Protein AF-X0ZR05-F1 (afdb_monomer)

InterPro domains:
  IPR020003 ATPase, alpha/beta subunit, nucleotide-binding domain, active site [PS00152] (8-17)
  IPR022879 V-type ATP synthase regulatory subunit B/beta [PTHR43389] (1-124)
  IPR055190 ATP synthase A/B type, C-terminal domain [PF22919] (22-119)

Secondary structure (DSSP, 8-state):
-GGGT-SS---TTT---TTGGGS-STTTS-TTHHHHHHHHHHHHHHHHHHHHHHHHH-GGGS-HHHHHHHHHHHHIIIIII--TT----HHHHHHHHHHHHTTS-GGG-TTS-HHHHHHHTGGGGTTT-

Foldseek 3Di:
DVVVVAPPPDDPLPDDDPCVVVQDAPPRFHPCVVLLSVLLNVLLVLLVVLVVVCVVVNLVPDDPQSNLSVVLNVCCRVPQRRPDPDDDDSVRNSLVSLVSCLSHDVVSSPSGDPVVCCVRRVVVVVVPD

Solvent-accessible surface area (backbone atoms only — not comparable to full-atom values): 7587 Å² total; per-residue (Å²): 88,61,95,73,73,30,27,64,62,72,59,66,89,84,53,84,68,94,61,48,82,83,62,50,16,70,99,63,71,39,72,58,48,62,36,50,53,51,33,53,50,52,50,38,54,52,5,49,52,36,44,57,49,24,74,75,71,36,63,86,71,45,55,75,70,46,44,51,31,28,50,46,30,52,49,40,46,62,61,67,50,23,51,62,92,61,86,77,55,70,67,58,50,53,54,48,50,46,64,56,54,60,74,51,61,71,90,73,50,80,52,53,55,68,71,56,45,48,68,64,43,58,55,61,70,68,79,75,118

Nearest PDB structures (foldseek):
  3a5c-assembly1_F  TM=9.769E-01  e=2.290E-10  Thermus thermophilus HB8
  3eiu-assembly1_B  TM=9.697E-01  e=2.173E-10  Methanosarcina mazei
  3dsr-assembly1_A  TM=9.735E-01  e=9.006E-10  Methanosarcina mazei
  3tgw-assembly1_A  TM=9.722E-01  e=1.694E-09  Methanosarcina mazei Go1
  3gqb-assembly2_D  TM=9.627E-01  e=1.392E-08  Thermus thermophilus HB8

Radius of gyration: 15.34 Å; Cα contacts (8 Å, |Δi|>4): 121; chains: 1; bounding box: 31×36×41 Å

pLDDT: mean 91.77, std 12.59, range [33.5, 98.25]

Structure (mmCIF, N/CA/C/O backbone):
data_AF-X0ZR05-F1
#
_entry.id   AF-X0ZR05-F1
#
loop_
_atom_site.group_PDB
_atom_site.id
_atom_site.type_symbol
_atom_site.label_atom_id
_atom_site.label_alt_id
_atom_site.label_comp_id
_atom_site.label_asym_id
_atom_site.label_entity_id
_atom_site.label_seq_id
_atom_site.pdbx_PDB_ins_code
_atom_site.Cartn_x
_atom_site.Cartn_y
_atom_site.Cartn_z
_atom_site.occupancy
_atom_site.B_iso_or_equiv
_atom_site.auth_seq_id
_atom_site.auth_comp_id
_atom_site.auth_asym_id
_atom_site.auth_atom_id
_atom_site.pdbx_PDB_model_num
ATOM 1 N N . MET A 1 1 ? -6.619 -13.084 4.333 1.00 78.94 1 MET A N 1
ATOM 2 C CA . MET A 1 1 ? -6.980 -12.787 2.929 1.00 78.94 1 MET A CA 1
ATOM 3 C C . MET A 1 1 ? -7.939 -13.803 2.326 1.00 78.94 1 MET A C 1
ATOM 5 O O . MET A 1 1 ? -9.028 -13.393 1.964 1.00 78.94 1 MET A O 1
ATOM 9 N N . HIS A 1 2 ? -7.619 -15.104 2.286 1.00 78.50 2 HIS A N 1
ATOM 10 C CA . HIS A 1 2 ? -8.524 -16.116 1.707 1.00 78.50 2 HIS A CA 1
ATOM 11 C C . HIS A 1 2 ? -9.951 -16.079 2.293 1.00 78.50 2 HIS A C 1
ATOM 13 O O . HIS A 1 2 ? -10.921 -15.956 1.556 1.00 78.50 2 HIS A O 1
ATOM 19 N N . ASN A 1 3 ? -10.080 -16.030 3.624 1.00 85.56 3 ASN A N 1
ATOM 20 C CA . ASN A 1 3 ? -11.385 -15.949 4.300 1.00 85.56 3 ASN A CA 1
ATOM 21 C C . ASN A 1 3 ? -12.158 -14.638 4.038 1.00 85.56 3 ASN A C 1
ATOM 23 O O . ASN A 1 3 ? -13.332 -14.554 4.377 1.00 85.56 3 ASN A O 1
ATOM 27 N N . ARG A 1 4 ? -11.506 -13.613 3.467 1.00 86.50 4 ARG A N 1
ATOM 28 C CA . ARG A 1 4 ? -12.116 -12.334 3.059 1.00 86.50 4 ARG A CA 1
ATOM 29 C C . ARG A 1 4 ? -12.509 -12.315 1.573 1.00 86.50 4 ARG A C 1
ATOM 31 O O . ARG A 1 4 ? -12.937 -11.278 1.091 1.00 86.50 4 ARG A O 1
ATOM 38 N N . GLY A 1 5 ? -12.335 -13.419 0.838 1.00 89.75 5 GLY A N 1
ATOM 39 C CA . GLY A 1 5 ? -12.644 -13.485 -0.596 1.00 89.75 5 GLY A CA 1
ATOM 40 C C . GLY A 1 5 ? -11.635 -12.772 -1.507 1.00 89.75 5 GLY A C 1
ATOM 41 O O . GLY A 1 5 ? -11.939 -12.538 -2.669 1.00 89.75 5 GLY A O 1
ATOM 42 N N . ILE A 1 6 ? -10.445 -12.432 -1.000 1.00 92.12 6 ILE A N 1
ATOM 43 C CA . ILE A 1 6 ? -9.375 -11.798 -1.787 1.00 92.12 6 ILE A CA 1
ATOM 44 C C . ILE A 1 6 ? -8.642 -12.867 -2.600 1.00 92.12 6 ILE A C 1
ATOM 46 O O . ILE A 1 6 ? -8.116 -13.825 -2.019 1.00 92.12 6 ILE A O 1
ATOM 50 N N . TYR A 1 7 ? -8.572 -12.681 -3.921 1.00 92.81 7 TYR A N 1
ATOM 51 C CA . TYR A 1 7 ? -7.868 -13.580 -4.830 1.00 92.81 7 TYR A CA 1
ATOM 52 C C . TYR A 1 7 ? -6.968 -12.816 -5.824 1.00 92.81 7 TYR A C 1
ATOM 54 O O . TYR A 1 7 ? -7.452 -11.894 -6.479 1.00 92.81 7 TYR A O 1
ATOM 62 N N . PRO A 1 8 ? -5.687 -13.204 -5.980 1.00 92.38 8 PRO A N 1
ATOM 63 C CA . PRO A 1 8 ? -4.991 -14.260 -5.239 1.00 92.38 8 PRO A CA 1
ATOM 64 C C . PRO A 1 8 ? -4.700 -13.848 -3.777 1.00 92.38 8 PRO A C 1
ATOM 66 O O . PRO A 1 8 ? -4.407 -12.684 -3.511 1.00 92.38 8 PRO A O 1
ATOM 69 N N . PRO A 1 9 ? -4.757 -14.773 -2.797 1.00 93.50 9 PRO A N 1
ATOM 70 C CA . PRO A 1 9 ? -4.581 -14.442 -1.380 1.00 93.50 9 PRO A CA 1
ATOM 71 C C . PRO A 1 9 ? -3.093 -14.299 -1.000 1.00 93.50 9 PRO A C 1
ATOM 73 O O . PRO A 1 9 ? -2.580 -15.072 -0.191 1.00 93.50 9 PRO A O 1
ATOM 76 N N . ILE A 1 10 ? -2.392 -13.333 -1.598 1.00 94.31 10 ILE A N 1
ATOM 77 C CA . ILE A 1 10 ? -0.951 -13.118 -1.407 1.00 94.31 10 ILE A CA 1
ATOM 78 C C . ILE A 1 10 ? -0.677 -12.250 -0.177 1.00 94.31 10 ILE A C 1
ATOM 80 O O . ILE A 1 10 ? -1.129 -11.111 -0.089 1.00 94.31 10 ILE A O 1
ATOM 84 N N . ASP A 1 11 ? 0.137 -12.762 0.746 1.00 93.75 11 ASP A N 1
ATOM 85 C CA . ASP A 1 11 ? 0.686 -11.960 1.839 1.00 93.75 11 ASP A CA 1
ATOM 86 C C . ASP A 1 11 ? 1.874 -11.126 1.344 1.00 93.75 11 ASP A C 1
ATOM 88 O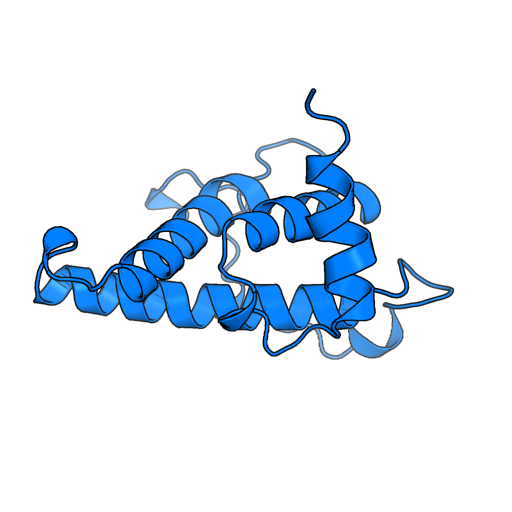 O . ASP A 1 11 ? 3.000 -11.615 1.243 1.00 93.75 11 ASP A O 1
ATOM 92 N N . VAL A 1 12 ? 1.611 -9.858 1.022 1.00 94.81 12 VAL A N 1
ATOM 93 C CA . VAL A 1 12 ? 2.615 -8.921 0.498 1.00 94.81 12 VAL A CA 1
ATOM 94 C C . VAL A 1 12 ? 3.748 -8.667 1.497 1.00 94.81 12 VAL A C 1
ATOM 96 O O . VAL A 1 12 ? 4.900 -8.609 1.079 1.00 94.81 12 VAL A O 1
ATOM 99 N N . LEU A 1 13 ? 3.464 -8.557 2.801 1.00 94.31 13 LEU A N 1
ATOM 100 C CA . LEU A 1 13 ? 4.502 -8.272 3.804 1.00 94.31 13 LEU A CA 1
ATOM 101 C C . LEU A 1 13 ? 5.380 -9.496 4.100 1.00 94.31 13 LEU A C 1
ATOM 103 O O . LEU A 1 13 ? 6.547 -9.351 4.457 1.00 94.31 13 LEU A O 1
ATOM 107 N N . GLY A 1 14 ? 4.826 -10.701 3.946 1.00 94.75 14 GLY A N 1
ATOM 108 C CA . GLY A 1 14 ? 5.571 -11.958 4.035 1.00 94.75 14 GLY A CA 1
ATOM 109 C C . GLY A 1 14 ? 6.317 -12.344 2.750 1.00 94.75 14 GLY A C 1
ATOM 110 O O . GLY A 1 14 ? 7.098 -13.298 2.761 1.00 94.75 14 GLY A O 1
ATOM 111 N N . SER A 1 15 ? 6.093 -11.630 1.644 1.00 94.94 15 SER A N 1
ATOM 112 C CA . SER A 1 15 ? 6.645 -11.950 0.323 1.00 94.94 15 SER A CA 1
ATOM 113 C C . SER A 1 15 ? 7.851 -11.077 -0.025 1.00 94.94 15 SER A C 1
ATOM 115 O O . SER A 1 15 ? 7.878 -9.883 0.255 1.00 94.94 15 SER A O 1
ATOM 117 N N . LEU A 1 16 ? 8.856 -11.659 -0.691 1.00 94.12 16 LEU A N 1
ATOM 118 C CA . LEU A 1 16 ? 10.050 -10.931 -1.128 1.00 94.12 16 LEU A CA 1
ATOM 119 C C . LEU A 1 16 ? 10.585 -11.459 -2.460 1.00 94.12 16 LEU A C 1
ATOM 121 O O . LEU A 1 16 ? 10.873 -12.648 -2.598 1.00 94.12 16 LEU A O 1
ATOM 125 N N . SER A 1 17 ? 10.842 -10.548 -3.399 1.00 95.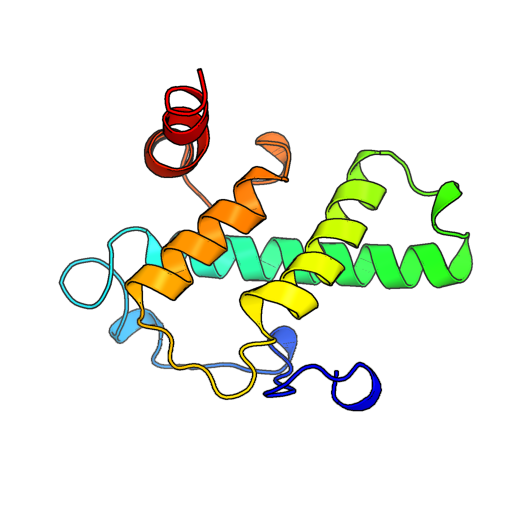31 17 SER A N 1
ATOM 126 C CA . SER A 1 17 ? 11.633 -10.827 -4.598 1.00 95.31 17 SER A CA 1
ATOM 127 C C . SER A 1 17 ? 13.020 -10.199 -4.475 1.00 95.31 17 SER A C 1
ATOM 129 O O . SER A 1 17 ? 13.175 -8.980 -4.489 1.00 95.31 17 SER A O 1
ATOM 131 N N . ARG A 1 18 ? 14.058 -11.040 -4.372 1.00 94.38 18 ARG A N 1
ATOM 132 C CA . ARG A 1 18 ? 15.456 -10.589 -4.219 1.00 94.38 18 ARG A CA 1
ATOM 133 C C . ARG A 1 18 ? 16.024 -9.910 -5.467 1.00 94.38 18 ARG A C 1
ATOM 135 O O . ARG A 1 18 ? 16.974 -9.143 -5.351 1.00 94.38 18 ARG A O 1
ATOM 142 N N . LEU A 1 19 ? 15.454 -10.213 -6.633 1.00 95.00 19 LEU A N 1
ATOM 143 C CA . LEU A 1 19 ? 15.897 -9.710 -7.936 1.00 95.00 19 LEU A CA 1
ATOM 144 C C . LEU A 1 19 ? 15.055 -8.532 -8.434 1.00 95.00 19 LEU A C 1
ATOM 146 O O . LEU A 1 19 ? 15.330 -8.004 -9.502 1.00 95.00 19 LEU A O 1
ATOM 150 N N . MET A 1 20 ? 14.039 -8.104 -7.673 1.00 95.12 20 MET A N 1
ATOM 151 C CA . MET A 1 20 ? 13.138 -7.022 -8.081 1.00 95.12 20 MET A CA 1
ATOM 152 C C . MET A 1 20 ? 13.906 -5.772 -8.509 1.00 95.12 20 MET A C 1
ATOM 154 O O . MET A 1 20 ? 13.634 -5.233 -9.572 1.00 95.12 20 MET A O 1
ATOM 158 N N . LYS A 1 21 ? 14.904 -5.360 -7.720 1.00 91.62 21 LYS A N 1
ATOM 159 C CA . LYS A 1 21 ? 15.722 -4.167 -7.984 1.00 91.62 21 LYS A CA 1
ATOM 160 C C . LYS A 1 21 ? 16.404 -4.168 -9.362 1.00 91.62 21 LYS A C 1
ATOM 162 O O . LYS A 1 21 ? 16.680 -3.096 -9.879 1.00 91.62 21 LYS A O 1
ATOM 167 N N . ASP A 1 22 ? 16.668 -5.348 -9.925 1.00 94.44 22 ASP A N 1
ATOM 168 C CA . ASP A 1 22 ? 17.378 -5.516 -11.195 1.00 94.44 22 ASP A CA 1
ATOM 169 C C . ASP A 1 22 ? 16.402 -5.632 -12.386 1.00 94.44 22 ASP A C 1
ATOM 171 O O . ASP A 1 22 ? 16.836 -5.672 -13.533 1.00 94.44 22 ASP A O 1
ATOM 175 N N . GLY A 1 23 ? 15.088 -5.702 -12.127 1.00 95.75 23 GLY A N 1
ATOM 176 C CA . GLY A 1 23 ? 14.040 -5.879 -13.139 1.00 95.75 23 GLY A CA 1
ATOM 177 C C . GLY A 1 23 ? 12.979 -4.775 -13.168 1.00 95.75 23 GLY A C 1
ATOM 178 O O . GLY A 1 23 ? 11.948 -4.947 -13.814 1.00 95.75 23 GLY A O 1
ATOM 179 N N . ILE A 1 24 ? 13.190 -3.665 -12.455 1.00 97.25 24 ILE A N 1
ATOM 180 C CA . ILE A 1 24 ? 12.250 -2.536 -12.392 1.00 97.25 24 ILE A CA 1
ATOM 181 C C . ILE A 1 24 ? 12.948 -1.208 -12.688 1.00 97.25 24 ILE A C 1
ATOM 183 O O . ILE A 1 24 ? 14.171 -1.117 -12.651 1.00 97.25 24 ILE A O 1
ATOM 187 N N . GLY A 1 25 ? 12.160 -0.159 -12.925 1.00 94.25 25 GLY A N 1
ATOM 188 C CA . GLY A 1 25 ? 12.678 1.172 -13.232 1.00 94.25 25 GLY A CA 1
ATOM 189 C C . GLY A 1 25 ? 12.716 1.466 -14.730 1.00 94.25 25 GLY A C 1
ATOM 190 O O . GLY A 1 25 ? 12.131 0.748 -15.549 1.00 94.25 25 GLY A O 1
ATOM 191 N N . GLU A 1 26 ? 13.383 2.564 -15.075 1.00 93.50 26 GLU A N 1
ATOM 192 C CA . GLU A 1 26 ? 13.533 3.034 -16.451 1.00 93.50 26 GLU A CA 1
ATOM 193 C C . GLU A 1 26 ? 14.216 1.978 -17.335 1.00 93.50 26 GLU A C 1
ATOM 195 O O . GLU A 1 26 ? 15.178 1.331 -16.926 1.00 93.50 26 GLU A O 1
ATOM 200 N N . GLY A 1 27 ? 13.680 1.766 -18.539 1.00 93.94 27 GLY A N 1
ATOM 201 C CA . GLY A 1 27 ? 14.159 0.738 -19.469 1.00 93.94 27 GLY A CA 1
ATOM 202 C C . GLY A 1 27 ? 13.645 -0.684 -19.204 1.00 93.94 27 GLY A C 1
ATOM 203 O O . GLY A 1 27 ? 13.847 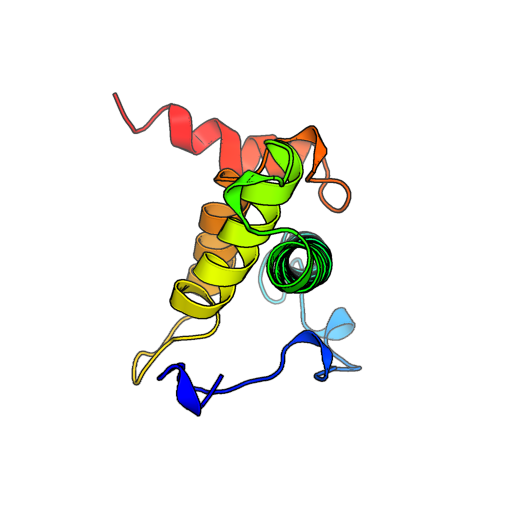-1.544 -20.056 1.00 93.94 27 GLY A O 1
ATOM 204 N N . TYR A 1 28 ? 12.948 -0.929 -18.085 1.00 95.06 28 TYR A N 1
ATOM 205 C CA . TYR A 1 28 ? 12.347 -2.234 -17.765 1.00 95.06 28 TYR A CA 1
ATOM 206 C C . TYR A 1 28 ? 10.828 -2.170 -17.599 1.00 95.06 28 TYR A C 1
ATOM 208 O O . TYR A 1 28 ? 10.103 -2.939 -18.219 1.00 95.06 28 TYR A O 1
ATOM 216 N N . THR A 1 29 ? 10.349 -1.268 -16.739 1.00 96.12 29 THR A N 1
ATOM 217 C CA . THR A 1 29 ? 8.918 -1.094 -16.442 1.00 96.12 29 THR A CA 1
ATOM 218 C C . THR A 1 29 ? 8.555 0.383 -16.551 1.00 96.12 29 THR A C 1
ATOM 220 O O . THR A 1 29 ? 8.173 0.847 -17.618 1.00 96.12 29 THR A O 1
ATOM 223 N N . ARG A 1 30 ? 8.739 1.150 -15.472 1.00 95.81 30 ARG A N 1
ATOM 224 C CA . ARG A 1 30 ? 8.547 2.602 -15.434 1.00 95.81 30 ARG A CA 1
ATOM 225 C C . ARG A 1 30 ? 9.430 3.214 -14.345 1.00 95.81 30 ARG A C 1
ATOM 227 O O . ARG A 1 30 ? 9.741 2.549 -13.355 1.00 95.81 30 ARG A O 1
ATOM 234 N N . LYS A 1 31 ? 9.865 4.463 -14.537 1.00 95.50 31 LYS A N 1
ATOM 235 C CA . LYS A 1 31 ? 10.837 5.161 -13.667 1.00 95.50 31 LYS A CA 1
ATOM 236 C C . LYS A 1 31 ? 10.408 5.247 -12.191 1.00 95.50 31 LYS A C 1
ATOM 238 O O . LYS A 1 31 ? 11.247 5.229 -11.299 1.00 95.50 31 LYS A O 1
ATOM 243 N N . ASP A 1 32 ? 9.106 5.314 -11.942 1.00 96.19 32 ASP A N 1
ATOM 244 C CA . ASP A 1 32 ? 8.449 5.488 -10.644 1.00 96.19 32 ASP A CA 1
ATOM 245 C C . ASP A 1 32 ? 8.234 4.172 -9.882 1.00 96.19 32 ASP A C 1
ATOM 247 O O . ASP A 1 32 ? 8.000 4.198 -8.673 1.00 96.19 32 ASP A O 1
ATOM 251 N N . HIS A 1 33 ? 8.346 3.021 -10.555 1.00 97.81 33 HIS A N 1
ATOM 252 C CA . HIS A 1 33 ? 8.051 1.706 -9.979 1.00 97.81 33 HIS A CA 1
ATOM 253 C C . HIS A 1 33 ? 8.784 1.434 -8.646 1.00 97.81 33 HIS A C 1
ATOM 255 O O . HIS A 1 33 ? 8.114 1.039 -7.687 1.00 97.81 33 HIS A O 1
ATOM 261 N N . PRO A 1 34 ? 10.104 1.686 -8.494 1.00 96.75 34 PRO A N 1
ATOM 262 C CA . PRO A 1 34 ? 10.787 1.432 -7.222 1.00 96.75 34 PRO A CA 1
ATOM 263 C C . PRO A 1 34 ? 10.197 2.240 -6.059 1.00 96.75 34 PRO A C 1
ATOM 265 O O . PRO A 1 34 ? 9.914 1.690 -4.992 1.00 96.75 34 PRO A O 1
ATOM 268 N N . SER A 1 35 ? 9.984 3.540 -6.268 1.00 97.06 35 SER A N 1
ATOM 269 C CA . SER A 1 35 ? 9.475 4.446 -5.235 1.00 97.06 35 SER A CA 1
ATOM 270 C C . SER A 1 35 ? 8.018 4.146 -4.900 1.00 97.06 35 SER A C 1
ATOM 272 O O . SER A 1 35 ? 7.666 4.073 -3.722 1.00 97.06 35 SER A O 1
ATOM 274 N N . LEU A 1 36 ? 7.191 3.881 -5.917 1.00 97.62 36 LEU A N 1
ATOM 275 C CA . LEU A 1 36 ? 5.794 3.499 -5.733 1.00 97.62 36 LEU A CA 1
ATOM 276 C C . LEU A 1 36 ? 5.673 2.209 -4.916 1.00 97.62 36 LEU A C 1
ATOM 278 O O . LEU A 1 36 ? 4.936 2.173 -3.932 1.00 97.62 36 LEU A O 1
ATOM 282 N N . SER A 1 37 ? 6.427 1.165 -5.275 1.00 97.62 37 SER A N 1
ATOM 283 C CA . SER A 1 37 ? 6.404 -0.104 -4.541 1.00 97.62 37 SER A CA 1
ATOM 284 C C . SER A 1 37 ? 6.805 0.080 -3.076 1.00 97.62 37 SER A C 1
ATOM 286 O O . SER A 1 37 ? 6.163 -0.476 -2.185 1.00 97.62 37 SER A O 1
ATOM 288 N N . ASN A 1 38 ? 7.850 0.869 -2.810 1.00 97.19 38 ASN A N 1
ATOM 289 C CA . ASN A 1 38 ? 8.307 1.140 -1.447 1.00 97.19 38 ASN A CA 1
ATOM 290 C C . ASN A 1 38 ? 7.264 1.917 -0.631 1.00 97.19 38 ASN A C 1
ATOM 292 O O . ASN A 1 38 ? 7.057 1.615 0.546 1.00 97.19 38 ASN A O 1
ATOM 296 N N . GLN A 1 39 ? 6.600 2.899 -1.245 1.00 98.06 39 GLN A N 1
ATOM 297 C CA . GLN A 1 39 ? 5.554 3.682 -0.592 1.00 98.06 39 GLN A CA 1
ATOM 298 C C . GLN A 1 39 ? 4.313 2.836 -0.293 1.00 98.06 39 GLN A C 1
ATOM 300 O O . GLN A 1 39 ? 3.827 2.868 0.834 1.00 98.06 39 GLN A O 1
ATOM 305 N N . LEU A 1 40 ? 3.835 2.043 -1.259 1.00 98.12 40 LEU A N 1
ATOM 306 C CA . LEU A 1 40 ? 2.704 1.129 -1.063 1.00 98.12 40 LEU A CA 1
ATOM 307 C C . LEU A 1 40 ? 2.977 0.141 0.073 1.00 98.12 40 LEU A C 1
ATOM 309 O O . LEU A 1 40 ? 2.127 -0.043 0.942 1.00 98.12 40 LEU A O 1
ATOM 313 N N . TYR A 1 41 ? 4.177 -0.449 0.101 1.00 97.94 41 TYR A N 1
ATOM 314 C CA . TYR A 1 41 ? 4.583 -1.371 1.159 1.00 97.94 41 TYR A CA 1
ATOM 315 C C . TYR A 1 41 ? 4.566 -0.694 2.537 1.00 97.94 41 TYR A C 1
ATOM 317 O O . TYR A 1 41 ? 3.990 -1.232 3.482 1.00 97.94 41 TYR A O 1
ATOM 325 N N . ALA A 1 42 ? 5.164 0.498 2.653 1.00 97.88 42 ALA A N 1
ATOM 326 C CA . ALA A 1 42 ? 5.220 1.242 3.909 1.00 97.88 42 ALA A CA 1
ATOM 327 C C . ALA A 1 42 ? 3.820 1.633 4.410 1.00 97.88 42 ALA A C 1
ATOM 329 O O . ALA A 1 42 ? 3.485 1.368 5.564 1.00 97.88 42 ALA A O 1
ATOM 330 N N . SER A 1 43 ? 2.984 2.197 3.534 1.00 98.06 43 SER A N 1
ATOM 331 C CA . SER A 1 43 ? 1.614 2.592 3.870 1.00 98.06 43 SER A CA 1
ATOM 332 C C . SER A 1 43 ? 0.739 1.392 4.235 1.00 98.06 43 SER A C 1
ATOM 334 O O . SER A 1 43 ? -0.071 1.483 5.156 1.00 98.06 43 SER A O 1
ATOM 336 N N . TYR A 1 44 ? 0.916 0.250 3.562 1.00 98.25 44 TYR A N 1
ATOM 337 C CA . TYR A 1 44 ? 0.173 -0.968 3.878 1.00 98.25 44 TYR A CA 1
ATOM 338 C C . TYR A 1 44 ? 0.589 -1.551 5.234 1.00 98.25 44 TYR A C 1
ATOM 340 O O . TYR A 1 44 ? -0.274 -1.912 6.034 1.00 98.25 44 TYR A O 1
ATOM 348 N N . ALA A 1 45 ? 1.892 -1.583 5.532 1.00 98.00 45 ALA A N 1
ATOM 349 C CA . ALA A 1 45 ? 2.394 -2.016 6.833 1.00 98.00 45 ALA A CA 1
ATOM 350 C C . ALA A 1 45 ? 1.855 -1.144 7.977 1.00 98.00 45 ALA A C 1
ATOM 352 O O . ALA A 1 45 ? 1.319 -1.679 8.949 1.00 98.00 45 ALA A O 1
ATOM 353 N N . GLU A 1 46 ? 1.912 0.184 7.835 1.00 97.62 46 GLU A N 1
ATOM 354 C CA . GLU A 1 46 ? 1.377 1.096 8.850 1.00 97.62 46 GLU A CA 1
ATOM 355 C C . GLU A 1 46 ? -0.145 0.941 8.994 1.00 97.62 46 GLU A C 1
ATOM 357 O O . GLU A 1 46 ? -0.652 0.864 10.112 1.00 97.62 46 GLU A O 1
ATOM 362 N N . GLY A 1 47 ? -0.883 0.820 7.886 1.00 97.75 47 GLY A N 1
ATOM 363 C CA . GLY A 1 47 ? -2.330 0.603 7.907 1.00 97.75 47 GLY A CA 1
ATOM 364 C C . GLY A 1 47 ? -2.747 -0.694 8.607 1.00 97.75 47 GLY A C 1
ATOM 365 O O . GLY A 1 47 ? -3.720 -0.699 9.365 1.00 97.75 47 GLY A O 1
ATOM 366 N N . LEU A 1 48 ? -1.982 -1.779 8.445 1.00 97.44 48 LEU A N 1
ATOM 367 C CA . LEU A 1 48 ? -2.199 -3.020 9.195 1.00 97.44 48 LEU A CA 1
ATOM 368 C C . LEU A 1 48 ? -1.960 -2.844 10.699 1.00 97.44 48 LEU A C 1
ATOM 370 O O . LEU A 1 48 ? -2.726 -3.383 11.500 1.00 97.44 48 LEU A O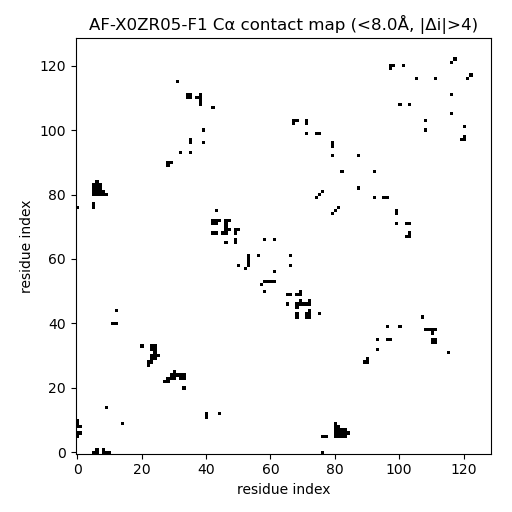 1
ATOM 374 N N . ASP A 1 49 ? -0.961 -2.058 11.100 1.00 97.75 49 ASP A N 1
ATOM 375 C CA . ASP A 1 49 ? -0.759 -1.715 12.511 1.00 97.75 49 ASP A CA 1
ATOM 376 C C . ASP A 1 49 ? -1.925 -0.886 13.064 1.00 97.75 49 ASP A C 1
ATOM 378 O O . ASP A 1 49 ? -2.390 -1.140 14.179 1.00 97.75 49 ASP A O 1
ATOM 382 N N . 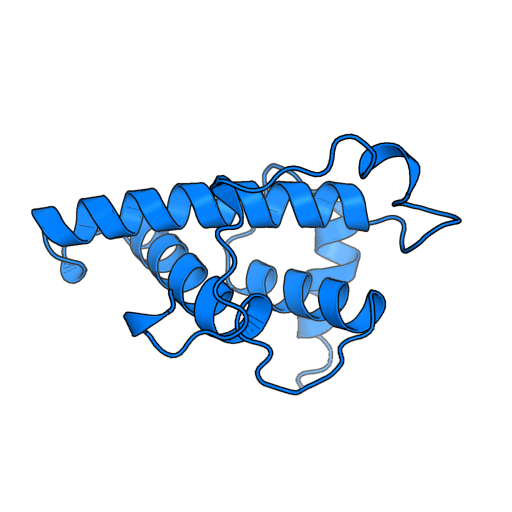LYS A 1 50 ? -2.480 0.044 12.272 1.00 97.88 50 LYS A N 1
ATOM 383 C CA . LYS A 1 50 ? -3.688 0.792 12.668 1.00 97.88 50 LYS A CA 1
ATOM 384 C C . LYS A 1 50 ? -4.913 -0.107 12.764 1.00 97.88 50 LYS A C 1
ATOM 386 O O . LYS A 1 50 ? -5.735 0.094 13.656 1.00 97.88 50 LYS A O 1
ATOM 391 N N . ARG A 1 51 ? -5.024 -1.129 11.910 1.00 96.25 51 ARG A N 1
ATOM 392 C CA . ARG A 1 51 ? -6.083 -2.144 12.007 1.00 96.25 51 ARG A CA 1
ATOM 393 C C . ARG A 1 51 ? -6.005 -2.917 13.319 1.00 96.25 51 ARG A C 1
ATOM 395 O O . ARG A 1 51 ? -7.010 -3.000 14.017 1.00 96.25 51 ARG A O 1
ATOM 402 N N . ARG A 1 52 ? -4.811 -3.376 13.703 1.00 96.81 52 ARG A N 1
ATOM 403 C CA . ARG A 1 52 ? -4.579 -4.042 14.998 1.00 96.81 52 ARG A CA 1
ATOM 404 C C . ARG A 1 52 ? -4.919 -3.129 16.174 1.00 96.81 52 ARG A C 1
ATOM 406 O O . ARG A 1 52 ? -5.558 -3.563 17.124 1.00 96.81 52 ARG A O 1
ATOM 413 N N . LEU A 1 53 ? -4.537 -1.853 16.108 1.00 97.00 53 LEU A N 1
ATOM 414 C CA . LEU A 1 53 ? -4.891 -0.886 17.148 1.00 97.00 53 LEU A CA 1
ATOM 415 C C . LEU A 1 53 ? -6.414 -0.695 17.245 1.00 97.00 53 LEU A C 1
ATOM 417 O O . LEU A 1 53 ? -6.968 -0.719 18.343 1.00 97.00 53 LEU A O 1
ATOM 421 N N . ALA A 1 54 ? -7.101 -0.564 16.108 1.00 97.25 54 ALA A N 1
ATOM 422 C CA . ALA A 1 54 ? -8.555 -0.431 16.053 1.00 97.25 54 ALA A CA 1
ATOM 423 C C . ALA A 1 54 ? -9.300 -1.649 16.617 1.00 97.25 54 ALA A C 1
ATOM 425 O O . ALA A 1 54 ? -10.393 -1.482 17.152 1.00 97.25 54 ALA A O 1
ATOM 426 N N . GLU A 1 55 ? -8.740 -2.855 16.523 1.00 96.25 55 GLU A N 1
ATOM 427 C CA . GLU A 1 55 ? -9.309 -4.056 17.152 1.00 96.25 55 GLU A CA 1
ATOM 428 C C . GLU A 1 55 ? -9.274 -3.979 18.688 1.00 96.25 55 GLU A C 1
ATOM 430 O O . GLU A 1 55 ? -10.134 -4.559 19.347 1.00 96.25 55 GLU A O 1
ATOM 435 N N . VAL A 1 56 ? -8.323 -3.229 19.260 1.00 96.62 56 VAL A N 1
ATOM 436 C CA . VAL A 1 56 ? -8.173 -3.053 20.713 1.00 96.62 56 VAL A CA 1
ATOM 437 C C . VAL A 1 56 ? -9.039 -1.911 21.247 1.00 96.62 56 VAL A C 1
ATOM 439 O O . VAL A 1 56 ? -9.727 -2.089 22.249 1.00 96.62 56 VAL A O 1
ATOM 442 N N . ILE A 1 57 ? -8.996 -0.737 20.607 1.00 96.38 57 ILE A N 1
ATOM 443 C CA . ILE A 1 57 ? -9.655 0.483 21.120 1.00 96.38 57 ILE A CA 1
ATOM 444 C C . ILE A 1 57 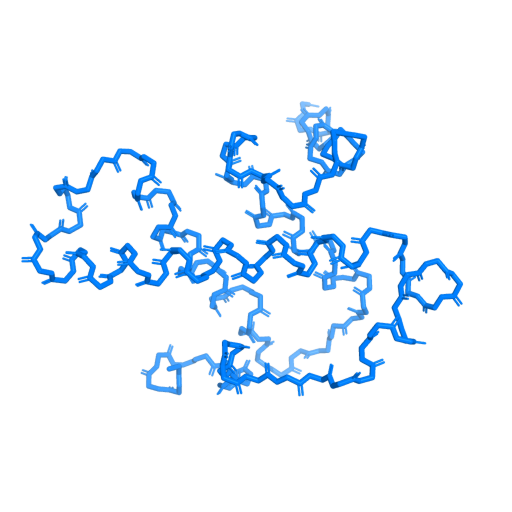? -10.945 0.857 20.376 1.00 96.38 57 ILE A C 1
ATOM 446 O O . ILE A 1 57 ? -11.695 1.708 20.838 1.00 96.38 57 ILE A O 1
ATOM 450 N N . GLY A 1 58 ? -11.228 0.215 19.242 1.00 95.94 58 GLY A N 1
ATOM 451 C CA . GLY A 1 58 ? -12.327 0.550 18.339 1.00 95.94 58 GLY A CA 1
ATOM 452 C C . GLY A 1 58 ? -11.921 1.546 17.246 1.00 95.94 58 GLY A C 1
ATOM 453 O O . GLY A 1 58 ? -11.263 2.551 17.503 1.00 95.94 58 GLY A O 1
ATOM 454 N N . LYS A 1 59 ? -12.371 1.315 16.000 1.00 93.94 59 LYS A N 1
ATOM 455 C CA . LYS A 1 59 ? -12.045 2.172 14.834 1.00 93.94 59 LYS A CA 1
ATOM 456 C C . LYS A 1 59 ? -12.382 3.655 15.051 1.00 93.94 59 LYS A C 1
ATOM 458 O O . LYS A 1 59 ? -11.652 4.516 14.573 1.00 93.94 59 LYS A O 1
ATOM 463 N N . LYS A 1 60 ? -13.476 3.961 15.758 1.00 95.00 60 LYS A N 1
ATOM 464 C CA . LYS A 1 60 ? -13.934 5.345 15.989 1.00 95.00 60 LYS A CA 1
ATOM 465 C C . LYS A 1 60 ?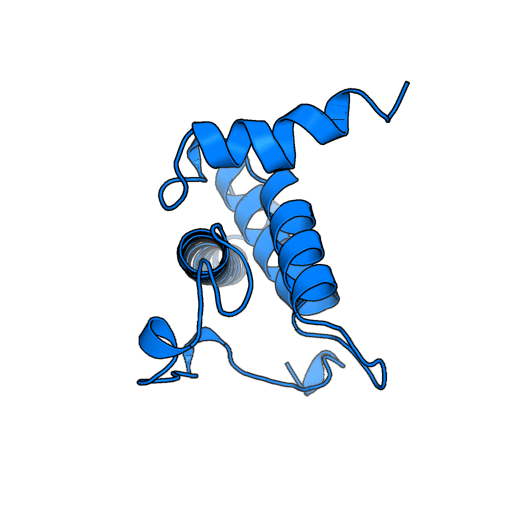 -13.002 6.151 16.899 1.00 95.00 60 LYS A C 1
ATOM 467 O O . LYS A 1 60 ? -13.012 7.372 16.811 1.00 95.00 60 LYS A O 1
ATOM 472 N N . GLU A 1 61 ? -12.195 5.470 17.709 1.00 97.19 61 GLU A N 1
ATOM 473 C CA . GLU A 1 61 ? -11.252 6.096 18.640 1.00 97.19 61 GLU A CA 1
ATOM 474 C C . GLU A 1 61 ? -9.905 6.427 17.982 1.00 97.19 61 GLU A C 1
ATOM 476 O O . GLU A 1 61 ? -9.083 7.140 18.556 1.00 97.19 61 GLU A O 1
ATOM 481 N N . LEU A 1 62 ? -9.659 5.936 16.760 1.00 96.31 62 LEU A N 1
ATOM 482 C CA . LEU A 1 62 ? -8.484 6.330 15.990 1.00 96.31 62 LEU A CA 1
ATOM 483 C C . LEU A 1 62 ? -8.556 7.818 15.632 1.00 96.31 62 LEU A C 1
ATOM 485 O O . LEU A 1 62 ? -9.614 8.335 15.266 1.00 96.31 62 LEU A O 1
ATOM 489 N N . ASN A 1 63 ? -7.413 8.503 15.652 1.00 96.06 63 ASN A N 1
ATOM 490 C CA . ASN A 1 63 ? -7.331 9.848 15.086 1.00 96.06 63 ASN A CA 1
ATOM 491 C C . ASN A 1 63 ? -7.538 9.806 13.556 1.00 96.06 63 ASN A C 1
ATOM 493 O O . ASN A 1 63 ? -7.446 8.756 12.918 1.00 96.06 63 ASN A O 1
ATOM 497 N N . ARG A 1 64 ? -7.789 10.968 12.941 1.00 95.19 64 ARG A N 1
ATOM 498 C CA . ARG A 1 64 ? -8.091 11.056 11.502 1.00 95.19 64 ARG A CA 1
ATOM 499 C C . ARG A 1 64 ? -7.003 10.446 10.608 1.00 95.19 64 ARG A C 1
ATOM 501 O O . ARG A 1 64 ? -7.341 9.792 9.628 1.00 95.19 64 ARG A O 1
ATOM 508 N N . ARG A 1 65 ? -5.723 10.648 10.934 1.00 94.81 65 ARG A N 1
ATOM 509 C CA . ARG A 1 65 ? -4.598 10.079 10.174 1.00 94.81 65 ARG A CA 1
ATOM 510 C C . ARG A 1 65 ? -4.634 8.551 10.222 1.00 94.81 65 ARG A C 1
ATOM 512 O O . ARG A 1 65 ? -4.567 7.901 9.184 1.00 94.81 65 ARG A O 1
ATOM 519 N N . ASP A 1 66 ? -4.793 7.986 11.412 1.00 96.62 66 ASP A N 1
ATOM 520 C CA . ASP A 1 66 ? -4.820 6.539 11.611 1.00 96.62 66 ASP A CA 1
ATOM 521 C C . ASP A 1 66 ? -6.046 5.892 10.952 1.00 96.62 66 ASP A C 1
ATOM 523 O O . ASP A 1 66 ? -5.935 4.797 10.406 1.00 96.62 66 ASP A O 1
ATOM 527 N N . GLN A 1 67 ? -7.198 6.576 10.939 1.00 96.62 67 GLN A N 1
ATOM 528 C CA . GLN A 1 67 ? -8.381 6.120 10.199 1.00 96.62 67 GLN A CA 1
ATOM 529 C C . GLN A 1 67 ? -8.120 6.052 8.689 1.00 96.62 67 GLN A C 1
ATOM 531 O O . GLN A 1 67 ? -8.502 5.074 8.052 1.00 96.62 67 GLN A O 1
ATOM 536 N N . ILE A 1 68 ? -7.436 7.047 8.120 1.00 96.31 68 ILE A N 1
ATOM 537 C CA . ILE A 1 68 ? -7.090 7.055 6.693 1.00 96.31 68 ILE A CA 1
ATOM 538 C C . ILE A 1 68 ? -6.134 5.900 6.357 1.00 96.31 68 ILE A C 1
ATOM 540 O O . ILE A 1 68 ? -6.336 5.207 5.364 1.00 96.31 68 ILE A O 1
ATOM 544 N N . LEU A 1 69 ? -5.125 5.646 7.195 1.00 97.31 69 LEU A N 1
ATOM 545 C CA . LEU A 1 69 ? -4.181 4.536 7.000 1.00 97.31 69 LEU A CA 1
ATOM 546 C C . LEU A 1 69 ? -4.849 3.165 7.164 1.00 97.31 69 LEU A C 1
ATOM 548 O O . LEU A 1 69 ? -4.579 2.248 6.389 1.00 97.31 69 LEU A O 1
ATOM 552 N N . TYR A 1 70 ? -5.755 3.031 8.134 1.00 97.38 70 TYR A N 1
ATOM 553 C CA . TYR A 1 70 ? -6.611 1.854 8.273 1.00 97.38 70 TYR A CA 1
ATOM 554 C C . TYR A 1 70 ? -7.374 1.585 6.967 1.00 97.38 70 TYR A C 1
ATOM 556 O O . TYR A 1 70 ? -7.347 0.476 6.436 1.00 97.38 70 TYR A O 1
ATOM 564 N N . GLU A 1 71 ? -8.036 2.612 6.427 1.00 96.62 71 GLU A N 1
ATOM 565 C CA . GLU A 1 71 ? -8.842 2.498 5.207 1.00 96.62 71 GLU A CA 1
ATOM 566 C C . GLU A 1 71 ? -7.992 2.248 3.968 1.00 96.62 71 GLU A C 1
ATOM 568 O O . GLU A 1 71 ? -8.415 1.527 3.065 1.00 96.62 71 GLU A O 1
ATOM 573 N N . PHE A 1 72 ? -6.776 2.790 3.933 1.00 97.62 72 PHE A N 1
ATOM 574 C CA . PHE A 1 72 ? -5.809 2.475 2.895 1.00 97.62 72 PHE A CA 1
ATOM 575 C C . PHE A 1 72 ? -5.493 0.977 2.866 1.00 97.62 72 PHE A C 1
ATOM 577 O O . PHE A 1 72 ? -5.506 0.388 1.788 1.00 97.62 72 PHE A O 1
ATOM 584 N N . ALA A 1 73 ? -5.271 0.337 4.020 1.00 97.38 73 ALA A N 1
ATOM 585 C CA . ALA A 1 73 ? -4.994 -1.098 4.061 1.00 97.38 73 ALA A CA 1
ATOM 586 C C . ALA A 1 73 ? -6.171 -1.947 3.559 1.00 97.38 73 ALA A C 1
ATOM 588 O O . ALA A 1 73 ? -5.952 -2.938 2.862 1.00 97.38 73 ALA A O 1
ATOM 589 N N . ASP A 1 74 ? -7.413 -1.558 3.863 1.00 95.50 74 ASP A N 1
ATOM 590 C CA . ASP A 1 74 ? -8.596 -2.227 3.307 1.00 95.50 74 ASP A CA 1
ATOM 591 C C . ASP A 1 74 ? -8.685 -2.050 1.790 1.00 95.50 74 ASP A C 1
ATOM 593 O O . ASP A 1 74 ? -8.755 -3.038 1.061 1.00 95.50 74 ASP A O 1
ATOM 597 N N . LYS A 1 75 ? -8.577 -0.812 1.296 1.00 96.75 75 LYS A N 1
ATOM 598 C CA . LYS A 1 75 ? -8.623 -0.528 -0.146 1.00 96.75 75 LYS A CA 1
ATOM 599 C C . LYS A 1 75 ? -7.480 -1.189 -0.913 1.00 96.75 75 LYS A C 1
ATOM 601 O O . LYS A 1 75 ? -7.676 -1.574 -2.065 1.00 96.75 75 LYS A O 1
ATOM 606 N N . PHE A 1 76 ? -6.300 -1.309 -0.311 1.00 97.94 76 PHE A N 1
ATOM 607 C CA . PHE A 1 76 ? -5.157 -1.990 -0.909 1.00 97.94 76 PHE A CA 1
ATOM 608 C C . PHE A 1 76 ? -5.449 -3.481 -1.096 1.00 97.94 76 PHE A C 1
ATOM 610 O O . PHE A 1 76 ? -5.279 -4.018 -2.187 1.00 97.94 76 PHE A O 1
ATOM 617 N N . GLU A 1 77 ? -5.963 -4.149 -0.066 1.00 97.12 77 GLU A N 1
ATOM 618 C CA . GLU A 1 77 ? -6.359 -5.553 -0.169 1.00 97.12 77 GLU A CA 1
ATOM 619 C C . GLU A 1 77 ? -7.494 -5.771 -1.181 1.00 97.12 77 GLU A C 1
ATOM 621 O O . GLU A 1 77 ? -7.434 -6.702 -1.983 1.00 97.12 77 GLU A O 1
ATOM 626 N N . GLU A 1 78 ? -8.506 -4.902 -1.167 1.00 95.25 78 GLU A N 1
ATOM 627 C CA . GLU A 1 78 ? -9.722 -5.037 -1.976 1.00 95.25 78 GLU A CA 1
ATOM 628 C C . GLU A 1 78 ? -9.544 -4.681 -3.451 1.00 95.25 78 GLU A C 1
ATOM 630 O O . GLU A 1 78 ? -10.237 -5.257 -4.285 1.00 95.25 78 GLU A O 1
ATOM 635 N N . ASN A 1 79 ? -8.645 -3.749 -3.780 1.00 94.69 79 ASN A N 1
ATOM 636 C CA . ASN A 1 79 ? -8.489 -3.260 -5.153 1.00 94.69 79 ASN A CA 1
ATOM 637 C C . ASN A 1 79 ? -7.139 -3.647 -5.765 1.00 94.69 79 ASN A C 1
ATOM 639 O O . ASN A 1 79 ? -7.064 -3.975 -6.950 1.00 94.69 79 ASN A O 1
ATOM 643 N N . PHE A 1 80 ? -6.057 -3.603 -4.981 1.00 96.88 80 PHE A N 1
ATOM 644 C CA . PHE A 1 80 ? -4.717 -3.885 -5.495 1.00 96.88 80 PHE A CA 1
ATOM 645 C C . PHE A 1 80 ? -4.430 -5.381 -5.526 1.00 96.88 80 PHE A C 1
ATOM 647 O O . PHE A 1 80 ? -4.117 -5.912 -6.591 1.00 96.88 80 PHE A O 1
ATOM 654 N N . VAL A 1 81 ? -4.546 -6.040 -4.367 1.00 96.62 81 VAL A N 1
ATOM 655 C CA . VAL A 1 81 ? -4.234 -7.470 -4.207 1.00 96.62 81 VAL A CA 1
ATOM 656 C C . VAL A 1 81 ? -5.324 -8.337 -4.826 1.00 96.62 81 VAL A C 1
ATOM 658 O O . VAL A 1 81 ? -5.023 -9.307 -5.516 1.00 96.62 81 VAL A O 1
ATOM 661 N N . ASN A 1 82 ? -6.590 -7.988 -4.592 1.00 96.00 82 ASN A N 1
ATOM 662 C CA . ASN A 1 82 ? -7.712 -8.706 -5.170 1.00 96.00 82 ASN A CA 1
ATOM 663 C C . ASN A 1 82 ? -7.866 -8.371 -6.661 1.00 96.00 82 ASN A C 1
ATOM 665 O O . ASN A 1 82 ? -8.414 -7.336 -7.036 1.00 96.00 82 ASN A O 1
ATOM 669 N N . GLN A 1 83 ? -7.385 -9.266 -7.515 1.00 93.88 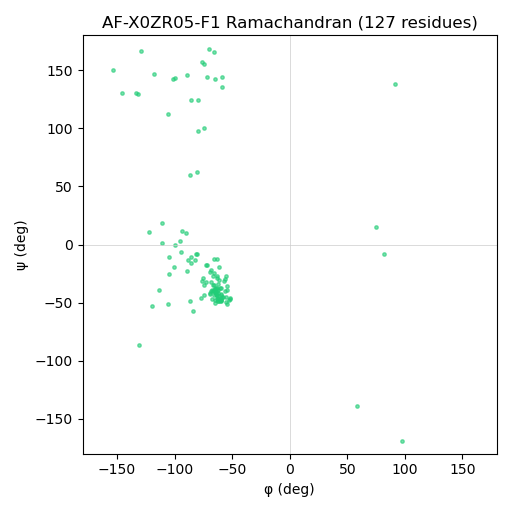83 GLN A N 1
ATOM 670 C CA . GLN A 1 83 ? -7.504 -9.163 -8.966 1.00 93.88 83 GLN A CA 1
ATOM 671 C C . GLN A 1 83 ? -8.641 -10.039 -9.512 1.00 93.88 83 GLN A C 1
ATOM 673 O O . GLN A 1 83 ? -9.122 -9.805 -10.624 1.00 93.88 83 GLN A O 1
ATOM 678 N N . GLY A 1 84 ? -9.095 -11.030 -8.738 1.00 92.31 84 GLY A N 1
ATOM 679 C CA . GLY A 1 84 ? -9.971 -12.084 -9.241 1.00 92.31 84 GLY A CA 1
ATOM 680 C C . GLY A 1 84 ? -9.296 -12.834 -10.392 1.00 92.31 84 GLY A C 1
ATOM 681 O O . GLY A 1 84 ? -8.089 -13.068 -10.360 1.00 92.31 84 GLY A O 1
ATOM 682 N N . ASP A 1 85 ? -10.067 -13.147 -11.430 1.00 91.56 85 ASP A N 1
ATOM 683 C CA . ASP A 1 85 ? -9.572 -13.824 -12.638 1.00 91.56 85 ASP A CA 1
ATOM 684 C C . ASP A 1 85 ? -9.096 -12.848 -13.729 1.00 91.56 85 ASP A C 1
ATOM 686 O O . ASP A 1 85 ? -8.854 -13.242 -14.871 1.00 91.56 85 ASP A O 1
ATOM 690 N N . ASN A 1 86 ? -8.990 -11.554 -13.411 1.00 91.38 86 ASN A N 1
ATOM 691 C CA . ASN A 1 86 ? -8.561 -10.556 -14.383 1.00 91.38 86 ASN A CA 1
ATOM 692 C C . ASN A 1 86 ? -7.056 -10.656 -14.644 1.00 91.38 86 ASN A C 1
ATOM 694 O O . ASN A 1 86 ? -6.284 -11.085 -13.789 1.00 91.38 86 ASN A O 1
ATOM 698 N N . TYR A 1 87 ? -6.629 -10.190 -15.813 1.00 93.06 87 TYR A N 1
ATOM 699 C CA . TYR A 1 87 ? -5.226 -9.916 -16.105 1.00 93.06 87 TYR A CA 1
ATOM 700 C C . TYR A 1 87 ? -4.974 -8.421 -15.947 1.00 93.06 87 TYR A C 1
ATOM 702 O O . TYR A 1 87 ? -5.838 -7.617 -16.288 1.00 93.06 87 TYR A O 1
ATOM 710 N N . ARG A 1 88 ? -3.798 -8.063 -15.429 1.00 95.56 88 ARG A N 1
ATOM 711 C CA . ARG A 1 88 ? -3.372 -6.675 -15.262 1.00 95.56 88 ARG A CA 1
ATOM 712 C C . ARG A 1 88 ? -1.963 -6.515 -15.817 1.00 95.56 88 ARG A C 1
ATOM 714 O O . ARG A 1 88 ? -1.082 -7.311 -15.481 1.00 95.56 88 ARG A O 1
ATOM 721 N N . SER A 1 89 ? -1.752 -5.518 -16.669 1.00 97.25 89 SER A N 1
ATOM 722 C CA . SER A 1 89 ? -0.417 -5.136 -17.121 1.00 97.25 89 SER A CA 1
ATOM 723 C C . SER A 1 89 ? 0.373 -4.495 -15.976 1.00 97.25 89 SER A C 1
ATOM 725 O O . SER A 1 89 ? -0.165 -4.165 -14.907 1.00 97.25 89 SER A O 1
ATOM 727 N N . ILE A 1 90 ? 1.680 -4.319 -16.171 1.00 96.50 90 ILE A N 1
ATOM 728 C CA . ILE A 1 90 ? 2.484 -3.636 -15.160 1.00 96.50 90 ILE A CA 1
ATOM 729 C C . ILE A 1 90 ? 2.079 -2.163 -15.051 1.00 96.50 90 ILE A C 1
ATOM 731 O O . ILE A 1 90 ? 1.925 -1.662 -13.946 1.00 96.50 90 ILE A O 1
ATOM 735 N N . GLU A 1 91 ? 1.802 -1.494 -16.167 1.00 96.25 91 GLU A N 1
ATOM 736 C CA . GLU A 1 91 ? 1.361 -0.098 -16.222 1.00 96.25 91 GLU A CA 1
ATOM 737 C C . GLU A 1 91 ? 0.044 0.102 -15.468 1.00 96.25 91 GLU A C 1
ATOM 739 O O . GLU A 1 91 ? -0.034 0.963 -14.594 1.00 96.25 91 GLU A O 1
ATOM 744 N N . GLU A 1 92 ? -0.948 -0.759 -15.717 1.00 96.56 92 GLU A N 1
ATOM 745 C CA . GLU A 1 92 ? -2.231 -0.736 -15.005 1.00 96.56 92 GLU A CA 1
ATOM 746 C C . GLU A 1 92 ? -2.045 -0.939 -13.493 1.00 96.56 92 GLU A C 1
ATOM 748 O O . GLU A 1 92 ? -2.720 -0.304 -12.679 1.00 96.56 92 GLU A O 1
ATOM 753 N N . SER A 1 93 ? -1.103 -1.803 -13.095 1.00 96.94 93 SER A N 1
ATOM 754 C CA . SER A 1 93 ? -0.763 -2.023 -11.684 1.00 96.94 93 SER A CA 1
ATOM 755 C C . SER A 1 93 ? -0.150 -0.779 -11.049 1.00 96.94 93 SER A C 1
ATOM 757 O O . SER A 1 93 ? -0.522 -0.408 -9.935 1.00 96.94 93 SER A O 1
ATOM 759 N N . LEU A 1 94 ? 0.765 -0.107 -11.747 1.00 97.38 94 LEU A N 1
ATOM 760 C CA . LEU A 1 94 ? 1.397 1.110 -11.245 1.00 97.38 94 LEU A CA 1
ATOM 761 C C . LEU A 1 94 ? 0.390 2.270 -11.160 1.00 97.38 94 LEU A C 1
ATOM 763 O O . LEU A 1 94 ? 0.374 3.002 -10.170 1.00 97.38 94 LEU A O 1
ATOM 767 N N . ASP A 1 95 ? -0.501 2.411 -12.140 1.00 96.44 95 ASP A N 1
ATOM 768 C CA . ASP A 1 95 ? -1.540 3.448 -12.140 1.00 96.44 95 ASP A CA 1
ATOM 769 C C . ASP A 1 95 ? -2.561 3.249 -11.018 1.00 96.44 95 ASP A C 1
ATOM 771 O O . ASP A 1 95 ? -2.968 4.212 -10.356 1.00 96.44 95 ASP A O 1
ATOM 775 N N . LEU A 1 96 ? -2.935 1.995 -10.753 1.00 96.69 96 LEU A N 1
ATOM 776 C CA . LEU A 1 96 ? -3.772 1.650 -9.612 1.00 96.69 96 LEU A CA 1
ATOM 777 C C . LEU A 1 96 ? -3.066 1.946 -8.284 1.00 96.69 96 LEU A C 1
ATOM 779 O O . LEU A 1 96 ? -3.687 2.479 -7.365 1.00 96.69 96 LEU A O 1
ATOM 783 N N . GLY A 1 97 ? -1.770 1.645 -8.189 1.00 97.19 97 GLY A N 1
ATOM 784 C CA . GLY A 1 97 ? -0.951 1.978 -7.026 1.00 97.19 97 GLY A CA 1
ATOM 785 C C . GLY A 1 97 ? -0.991 3.472 -6.702 1.00 97.19 97 GLY A C 1
ATOM 786 O O . GLY A 1 97 ? -1.298 3.855 -5.572 1.00 97.19 97 GLY A O 1
ATOM 787 N N . TRP A 1 98 ? -0.776 4.327 -7.703 1.00 97.31 98 TRP A N 1
ATOM 788 C CA . TRP A 1 98 ? -0.892 5.778 -7.538 1.00 97.31 98 TRP A CA 1
ATOM 789 C C . TRP A 1 98 ? -2.307 6.229 -7.181 1.00 97.31 98 TRP A C 1
ATOM 791 O O . TRP A 1 98 ? -2.476 7.079 -6.309 1.00 97.31 98 TRP A O 1
ATOM 801 N N . SER A 1 99 ? -3.330 5.624 -7.790 1.00 96.06 99 SER A N 1
ATOM 802 C CA . SER A 1 99 ? -4.731 5.909 -7.457 1.00 96.06 99 SER A CA 1
ATOM 803 C C . SER A 1 99 ? -5.095 5.547 -6.014 1.00 96.06 99 SER A C 1
ATOM 805 O O . SER A 1 99 ? -6.027 6.120 -5.451 1.00 96.06 99 SER A O 1
ATOM 807 N N . LEU A 1 100 ? -4.410 4.577 -5.407 1.00 96.00 100 LEU A N 1
ATOM 808 C CA . LEU A 1 100 ? -4.593 4.255 -3.994 1.00 96.00 100 LEU A CA 1
ATOM 809 C C . LEU A 1 100 ? -3.878 5.275 -3.111 1.00 96.00 100 LEU A C 1
ATOM 811 O O . LEU A 1 100 ? -4.489 5.782 -2.167 1.00 96.00 100 LEU A O 1
ATOM 815 N N . LEU A 1 101 ? -2.629 5.617 -3.445 1.00 96.12 101 LEU A N 1
ATOM 816 C CA . LEU A 1 101 ? -1.837 6.606 -2.710 1.00 96.12 101 LEU A CA 1
ATOM 817 C C . LEU A 1 101 ? -2.439 8.011 -2.739 1.00 96.12 101 LEU A C 1
ATOM 819 O O . LEU A 1 101 ? -2.292 8.729 -1.757 1.00 96.12 101 LEU A O 1
ATOM 823 N N . SER A 1 102 ? -3.178 8.386 -3.786 1.00 94.44 102 SER A N 1
ATOM 824 C CA . SER A 1 102 ? -3.856 9.689 -3.857 1.00 94.44 102 SER A CA 1
ATOM 825 C C . SER A 1 102 ? -4.932 9.893 -2.781 1.00 94.44 102 SER A C 1
ATOM 827 O O . SER A 1 102 ? -5.413 11.007 -2.601 1.00 94.44 102 SER A O 1
ATOM 829 N N . ASN A 1 103 ? -5.336 8.836 -2.063 1.00 90.94 103 ASN A N 1
ATOM 830 C CA . ASN A 1 103 ? -6.233 8.949 -0.908 1.00 90.94 103 ASN A CA 1
ATOM 831 C C . ASN A 1 103 ? -5.496 9.329 0.388 1.00 90.94 103 ASN A C 1
ATOM 833 O O . ASN A 1 103 ? -6.146 9.646 1.386 1.00 90.94 103 ASN A O 1
ATOM 837 N N . LEU A 1 104 ? -4.164 9.245 0.406 1.00 93.69 104 LEU A N 1
ATOM 838 C CA . LEU A 1 104 ? -3.346 9.599 1.558 1.00 93.69 104 LEU A CA 1
ATOM 839 C C . LEU A 1 104 ? -2.961 11.086 1.502 1.00 93.69 104 LEU A C 1
ATOM 841 O O . LEU A 1 104 ? -2.719 11.618 0.419 1.00 93.69 104 LEU A O 1
ATOM 845 N N . PRO A 1 105 ? -2.852 11.768 2.656 1.00 92.56 105 PRO A N 1
ATOM 846 C CA . PRO A 1 105 ? -2.219 13.079 2.719 1.00 92.56 105 PRO A CA 1
ATOM 847 C C . PRO A 1 105 ? -0.771 13.007 2.223 1.00 92.56 105 PRO A C 1
ATOM 849 O O . PRO A 1 105 ? -0.062 12.053 2.538 1.00 92.56 105 PRO A O 1
ATOM 852 N N . GLU A 1 106 ? -0.296 14.049 1.540 1.00 91.38 106 GLU A N 1
ATOM 853 C CA . GLU A 1 106 ? 1.091 14.115 1.048 1.00 91.38 106 GLU A CA 1
ATOM 854 C C . GLU A 1 106 ? 2.127 13.939 2.169 1.00 91.38 106 GLU A C 1
ATOM 856 O O . GLU A 1 106 ? 3.181 13.348 1.958 1.00 91.38 106 GLU A O 1
ATOM 861 N N . THR A 1 107 ? 1.798 14.350 3.398 1.00 91.50 107 THR A N 1
ATOM 862 C CA . THR A 1 107 ? 2.654 14.152 4.580 1.00 91.50 107 THR A CA 1
ATOM 863 C C . THR A 1 107 ? 2.918 12.681 4.917 1.00 91.50 107 THR A C 1
ATOM 865 O O . THR A 1 107 ? 3.866 12.389 5.641 1.00 91.50 107 THR A O 1
ATOM 868 N N . GLU A 1 108 ? 2.097 11.754 4.415 1.00 93.94 108 GLU A N 1
ATOM 869 C CA . GLU A 1 108 ? 2.283 10.303 4.565 1.00 93.94 108 GLU A CA 1
ATOM 870 C C . GLU A 1 108 ? 3.144 9.690 3.447 1.00 93.94 108 GLU A C 1
ATOM 872 O O . GLU A 1 108 ? 3.623 8.556 3.561 1.00 93.94 108 GLU A O 1
ATOM 877 N N . LEU A 1 109 ? 3.379 10.432 2.363 1.00 95.44 109 LEU A N 1
ATOM 878 C CA . LEU A 1 109 ? 4.087 9.972 1.170 1.00 95.44 109 LEU A CA 1
ATOM 879 C C . LEU A 1 109 ? 5.612 10.150 1.306 1.00 95.44 109 LEU A C 1
ATOM 881 O O . LEU A 1 109 ? 6.260 10.853 0.541 1.00 95.44 109 LEU A O 1
ATOM 885 N N . THR A 1 110 ? 6.203 9.501 2.31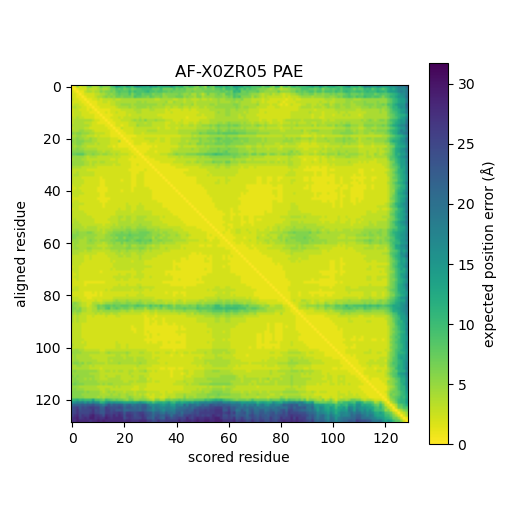0 1.00 94.56 110 THR A N 1
ATOM 886 C CA . THR A 1 110 ? 7.615 9.694 2.711 1.00 94.56 110 THR A CA 1
ATOM 887 C C . THR A 1 110 ? 8.660 8.942 1.873 1.00 94.56 110 THR A C 1
ATOM 889 O O . THR A 1 110 ? 9.862 9.120 2.083 1.00 94.56 110 THR A O 1
ATOM 892 N N . LYS A 1 111 ? 8.240 8.054 0.965 1.00 95.00 111 LYS A N 1
ATOM 893 C CA . LYS A 1 111 ? 9.109 7.197 0.131 1.00 95.00 111 LYS A CA 1
ATOM 894 C C . LYS A 1 111 ? 9.097 7.573 -1.351 1.00 95.00 111 LYS A C 1
ATOM 896 O O . LYS A 1 111 ? 9.768 6.915 -2.143 1.00 95.00 111 LYS A O 1
ATOM 901 N N . VAL A 1 112 ? 8.357 8.613 -1.722 1.00 95.00 112 VAL A N 1
ATOM 902 C CA . VAL A 1 112 ? 8.284 9.160 -3.082 1.00 95.00 112 VAL A CA 1
ATOM 903 C C . VAL A 1 112 ? 8.801 10.598 -3.078 1.00 95.00 112 VAL A C 1
ATOM 905 O O . VAL A 1 112 ? 8.686 11.301 -2.078 1.00 95.00 112 VAL A O 1
ATOM 908 N N . SER A 1 113 ? 9.432 11.023 -4.173 1.00 93.31 113 SER A N 1
ATOM 909 C CA . SER A 1 113 ? 9.872 12.410 -4.332 1.00 93.31 113 SER A CA 1
ATOM 910 C C . SER A 1 113 ? 8.691 13.321 -4.662 1.00 93.31 113 SER A C 1
ATOM 912 O O . SER A 1 113 ? 7.695 12.867 -5.226 1.00 93.31 113 SER A O 1
ATOM 914 N N . GLN A 1 114 ? 8.841 14.614 -4.367 1.00 91.69 114 GLN A N 1
ATOM 915 C CA . GLN A 1 114 ? 7.836 15.627 -4.687 1.00 91.69 114 GLN A CA 1
ATOM 916 C C . GLN A 1 114 ? 7.486 15.629 -6.183 1.00 91.69 114 GLN A C 1
ATOM 918 O O . GLN A 1 114 ? 6.312 15.558 -6.525 1.00 91.69 114 GLN A O 1
ATOM 923 N N . ASP A 1 115 ? 8.489 15.571 -7.064 1.00 92.25 115 ASP A N 1
ATOM 924 C CA . ASP A 1 115 ? 8.286 15.529 -8.519 1.00 92.25 115 ASP A CA 1
ATOM 925 C C . ASP A 1 115 ? 7.351 14.383 -8.959 1.00 92.25 115 ASP A C 1
ATOM 927 O O . ASP A 1 115 ? 6.510 14.564 -9.836 1.00 92.25 115 ASP A O 1
ATOM 931 N N . LEU A 1 116 ? 7.457 13.203 -8.330 1.00 93.25 116 LEU A N 1
ATOM 932 C CA . LEU A 1 116 ? 6.595 12.057 -8.646 1.00 93.25 116 LEU A CA 1
ATOM 933 C C . LEU A 1 116 ? 5.172 12.231 -8.101 1.00 93.25 116 LEU A C 1
ATOM 935 O O . LEU A 1 116 ? 4.217 11.784 -8.736 1.00 93.25 116 LEU A O 1
ATOM 939 N N . ILE A 1 117 ? 5.019 12.869 -6.936 1.00 91.56 117 ILE A N 1
ATOM 940 C CA . ILE A 1 117 ? 3.704 13.211 -6.374 1.00 91.56 117 ILE A CA 1
ATOM 941 C C . ILE A 1 117 ? 2.983 14.184 -7.314 1.00 91.56 117 ILE A C 1
ATOM 943 O O . ILE A 1 117 ? 1.815 13.974 -7.646 1.00 91.56 117 ILE A O 1
ATOM 947 N N . GLU A 1 118 ? 3.679 15.219 -7.779 1.00 90.00 118 GLU A N 1
ATOM 948 C CA . GLU A 1 118 ? 3.130 16.215 -8.702 1.00 90.00 118 GLU A CA 1
ATOM 949 C C . GLU A 1 118 ? 2.727 15.574 -10.037 1.00 90.00 118 GLU A C 1
ATOM 951 O O . GLU A 1 118 ? 1.605 15.771 -10.510 1.00 90.00 118 GLU A O 1
ATOM 956 N N . GLU A 1 119 ? 3.598 14.728 -10.597 1.00 89.94 119 GLU A N 1
ATOM 957 C CA . GLU A 1 119 ? 3.362 14.025 -11.861 1.00 89.94 119 GLU A CA 1
ATOM 958 C C . GLU A 1 119 ? 2.115 13.128 -11.815 1.00 89.94 119 GLU A C 1
ATOM 960 O O . GLU A 1 119 ? 1.299 13.177 -12.739 1.00 89.94 119 GLU A O 1
ATOM 965 N N . HIS A 1 120 ? 1.941 12.337 -10.749 1.00 89.38 120 HIS A N 1
ATOM 966 C CA . HIS A 1 120 ? 0.949 11.255 -10.713 1.00 89.38 120 HIS A CA 1
ATOM 967 C C . HIS A 1 120 ? -0.312 11.528 -9.880 1.00 89.38 120 HIS A C 1
ATOM 969 O O . HIS A 1 120 ? -1.350 10.915 -10.145 1.00 89.38 120 HIS A O 1
ATOM 975 N N . ILE A 1 121 ? -0.250 12.404 -8.873 1.00 84.50 121 ILE A N 1
ATOM 976 C CA . ILE A 1 121 ? -1.374 12.673 -7.961 1.00 84.50 121 ILE A CA 1
ATOM 977 C C . ILE A 1 121 ? -2.010 14.028 -8.269 1.00 84.50 121 ILE A C 1
ATOM 979 O O . ILE A 1 121 ? -3.225 14.099 -8.457 1.00 84.50 121 ILE A O 1
ATOM 983 N N . GLN A 1 122 ? -1.217 15.097 -8.357 1.00 71.31 122 GLN A N 1
ATOM 984 C CA . GLN A 1 122 ? -1.769 16.449 -8.488 1.00 71.31 122 GLN A CA 1
ATOM 985 C C . GLN A 1 122 ? -2.375 16.716 -9.876 1.00 71.31 122 GLN A C 1
ATOM 987 O O . GLN A 1 122 ? -3.411 17.375 -9.969 1.00 71.31 122 GLN A O 1
ATOM 992 N N . ASN A 1 123 ? -1.833 16.119 -10.944 1.00 56.34 123 ASN A N 1
ATOM 993 C CA . ASN A 1 123 ? -2.401 16.251 -12.294 1.00 56.34 123 ASN A CA 1
ATOM 994 C C . ASN A 1 123 ? -3.795 15.614 -12.459 1.00 56.34 123 ASN A C 1
ATOM 996 O O . ASN A 1 123 ? -4.575 16.073 -13.288 1.00 56.34 123 ASN A O 1
ATOM 1000 N N . LYS A 1 124 ? -4.178 14.619 -11.642 1.00 49.59 124 LYS A N 1
ATOM 1001 C CA . LYS A 1 124 ? -5.529 14.018 -11.714 1.00 49.59 124 LYS A CA 1
ATOM 1002 C C . LYS A 1 124 ? -6.637 14.921 -11.160 1.00 49.59 124 LYS A C 1
ATOM 1004 O O . LYS A 1 124 ? -7.806 14.705 -11.472 1.00 49.59 124 LYS A O 1
ATOM 1009 N N . GLY A 1 125 ? -6.292 15.941 -10.369 1.00 43.03 125 GLY A N 1
ATOM 1010 C CA . GLY A 1 125 ? -7.251 16.938 -9.884 1.00 43.03 125 GLY A CA 1
ATOM 1011 C C . GLY A 1 125 ? -7.740 17.910 -10.965 1.00 43.03 125 GLY A C 1
ATOM 1012 O O . GLY A 1 125 ? -8.774 18.544 -10.772 1.00 43.03 125 GLY A O 1
ATOM 1013 N N . ALA A 1 126 ? -7.032 18.016 -12.097 1.00 38.62 126 ALA A N 1
ATOM 1014 C CA . ALA A 1 126 ? -7.362 18.938 -13.187 1.00 38.62 126 ALA A CA 1
ATOM 1015 C C . ALA A 1 126 ? -8.327 18.348 -14.234 1.00 38.62 126 ALA A C 1
ATOM 1017 O O . ALA A 1 126 ? -9.048 19.106 -14.875 1.00 38.62 126 ALA A O 1
ATOM 1018 N N . ASP A 1 127 ? -8.408 17.018 -14.354 1.00 39.34 127 ASP A N 1
ATOM 1019 C CA . ASP A 1 127 ? -9.259 16.325 -15.341 1.00 39.34 127 ASP A CA 1
ATOM 1020 C C . ASP A 1 127 ? -10.650 15.934 -14.791 1.00 39.34 127 ASP A C 1
ATOM 1022 O O . ASP A 1 127 ? -11.382 15.160 -15.406 1.00 39.34 127 ASP A O 1
ATOM 1026 N N . SER A 1 128 ? -11.020 16.451 -13.613 1.00 35.38 128 SER A N 1
ATOM 1027 C CA . SER A 1 128 ? -12.294 16.160 -12.929 1.00 35.38 128 SER A CA 1
ATOM 1028 C C . SER A 1 128 ? -13.273 17.350 -12.888 1.00 35.38 128 SER A C 1
ATOM 1030 O O . SER A 1 128 ? -14.179 17.349 -12.052 1.00 35.38 128 SER A O 1
ATOM 1032 N N . VAL A 1 129 ? -13.099 18.365 -13.748 1.00 33.50 129 VAL A N 1
ATOM 1033 C CA . VAL A 1 129 ? -13.989 19.545 -13.850 1.00 33.50 129 VAL A CA 1
ATOM 1034 C C . VAL A 1 129 ? -14.671 19.609 -15.208 1.00 33.50 129 VAL A C 1
ATOM 1036 O O . VAL A 1 129 ? -13.959 19.503 -16.228 1.00 33.50 129 VAL A O 1
#

Mean predicted aligned error: 4.48 Å

Sequence (129 aa):
MHNRGIYPPIDVLGSLSRLMKDGIGEGYTRKDHPSLSNQLYASYAEGLDKRRLAEVIGKKELNRRDQILYEFADKFEENFVNQGDNYRSIEESLDLGWSLLSNLPETELTKVSQDLIEEHIQNKGADSV

Organism: NCBI:txid412755